Protein AF-A0A2G2M2B2-F1 (afdb_monomer_lite)

Radius of gyration: 21.07 Å; chains: 1; bounding box: 42×23×59 Å

Foldseek 3Di:
DPVVVVVVVVVVVVVVVCVVCCVVDPNVCVVVPPPVVVVDPDPDDDDDDD

Sequence (50 aa):
MKPEALIFKLHIVLGLTIFLIFPFTRLVHMISVPVKYLFRSGYQIVRRRG

pLDDT: mean 77.5, std 10.71, range [51.72, 92.56]

Structure (mmCIF, N/CA/C/O backbone):
data_AF-A0A2G2M2B2-F1
#
_entry.id   AF-A0A2G2M2B2-F1
#
loop_
_atom_site.group_PDB
_atom_site.id
_atom_site.type_symbol
_atom_site.label_atom_id
_atom_site.label_alt_id
_atom_site.label_comp_id
_atom_site.label_asym_id
_atom_site.label_entity_id
_atom_site.label_seq_id
_atom_site.pdbx_PDB_ins_code
_atom_site.Cartn_x
_atom_site.Cartn_y
_atom_site.Cartn_z
_atom_site.occupancy
_atom_site.B_iso_or_equiv
_atom_site.auth_seq_id
_atom_site.auth_comp_id
_atom_site.auth_asym_id
_atom_site.auth_atom_id
_atom_site.pdbx_PDB_model_num
ATOM 1 N N . MET A 1 1 ? -20.984 -2.545 26.492 1.00 51.72 1 MET A N 1
ATOM 2 C CA . MET A 1 1 ? -20.399 -2.061 25.222 1.00 51.72 1 MET A CA 1
ATOM 3 C C . MET A 1 1 ? -19.420 -3.120 24.758 1.00 51.72 1 MET A C 1
ATOM 5 O O . MET A 1 1 ? -18.532 -3.459 25.521 1.00 51.72 1 MET A O 1
ATOM 9 N N . LYS A 1 2 ? -19.665 -3.724 23.598 1.00 58.47 2 LYS A N 1
ATOM 10 C CA . LYS A 1 2 ? -18.915 -4.870 23.075 1.00 58.47 2 LYS A CA 1
ATOM 11 C C . LYS A 1 2 ? -17.488 -4.432 22.692 1.00 58.47 2 LYS A C 1
ATOM 13 O O . LYS A 1 2 ? -17.376 -3.665 21.731 1.00 58.47 2 LYS A O 1
ATOM 18 N N . PRO A 1 3 ? -16.430 -4.807 23.440 1.00 63.16 3 PRO A N 1
ATOM 19 C CA . PRO A 1 3 ? -15.062 -4.335 23.183 1.00 63.16 3 PRO A CA 1
ATOM 20 C C . PRO A 1 3 ? -14.572 -4.702 21.775 1.00 63.16 3 PRO A C 1
ATOM 22 O O . PRO A 1 3 ? -13.763 -3.979 21.194 1.00 63.16 3 PRO A O 1
ATOM 25 N N . GLU A 1 4 ? -15.140 -5.749 21.175 1.00 62.75 4 GLU A N 1
ATOM 26 C CA . GLU A 1 4 ? -14.913 -6.142 19.788 1.00 62.75 4 GLU A CA 1
ATOM 27 C C . GLU A 1 4 ? -15.181 -5.004 18.782 1.00 62.75 4 GLU A C 1
ATOM 29 O O . GLU A 1 4 ? -14.399 -4.813 17.852 1.00 62.75 4 GLU A O 1
ATOM 34 N N . ALA A 1 5 ? -16.209 -4.171 18.987 1.00 72.44 5 ALA A N 1
ATOM 35 C CA . ALA A 1 5 ? -16.558 -3.098 18.048 1.00 72.44 5 ALA A CA 1
ATOM 36 C C . ALA A 1 5 ? -15.516 -1.961 17.995 1.00 72.44 5 ALA A C 1
ATOM 38 O O . ALA A 1 5 ? -15.386 -1.285 16.970 1.00 72.44 5 ALA A O 1
ATOM 39 N N . LEU A 1 6 ? -14.766 -1.746 19.081 1.00 79.19 6 LEU A N 1
ATOM 40 C CA . LEU A 1 6 ? -13.708 -0.731 19.134 1.00 79.19 6 LEU A CA 1
ATOM 41 C C . LEU A 1 6 ? -12.487 -1.149 18.311 1.00 79.19 6 LEU A C 1
ATOM 43 O O . LEU A 1 6 ? -11.903 -0.316 17.620 1.00 79.19 6 LEU A O 1
ATOM 47 N N . ILE A 1 7 ? -12.153 -2.441 18.328 1.00 84.69 7 ILE A N 1
ATOM 48 C CA . ILE A 1 7 ? -11.033 -3.008 17.567 1.00 84.69 7 ILE A CA 1
ATOM 49 C C . ILE A 1 7 ? -11.302 -2.890 16.064 1.00 84.69 7 ILE A C 1
ATOM 51 O O . ILE A 1 7 ? -10.438 -2.426 15.321 1.00 84.69 7 ILE A O 1
ATOM 55 N N . PHE A 1 8 ? -12.517 -3.221 15.615 1.00 84.75 8 PHE A N 1
ATOM 56 C CA . PHE A 1 8 ? -12.898 -3.074 14.207 1.00 84.75 8 PHE A CA 1
ATOM 57 C C . PHE A 1 8 ? -12.867 -1.615 13.740 1.00 84.75 8 PHE A C 1
ATOM 59 O O . PHE A 1 8 ? -12.332 -1.330 12.669 1.00 84.75 8 PHE A O 1
ATOM 66 N N . LYS A 1 9 ? -13.381 -0.675 14.547 1.00 83.31 9 LYS A N 1
ATOM 67 C CA . LYS A 1 9 ? -13.318 0.759 14.219 1.00 83.31 9 LYS A CA 1
ATOM 68 C C . LYS A 1 9 ? -11.878 1.262 14.101 1.00 83.31 9 LYS A C 1
ATOM 70 O O . LYS A 1 9 ? -11.565 1.946 13.130 1.00 83.31 9 LYS A O 1
ATOM 75 N N . LEU A 1 10 ? -11.005 0.901 15.043 1.00 91.44 10 LEU A N 1
ATOM 76 C CA . LEU A 1 10 ? -9.582 1.253 14.985 1.00 91.44 10 LEU A CA 1
ATOM 77 C C . LEU A 1 10 ? -8.890 0.647 13.760 1.00 91.44 10 LEU A C 1
ATOM 79 O O . LEU A 1 10 ? -8.152 1.352 13.078 1.00 91.44 10 LEU A O 1
ATOM 83 N N . HIS A 1 11 ? -9.1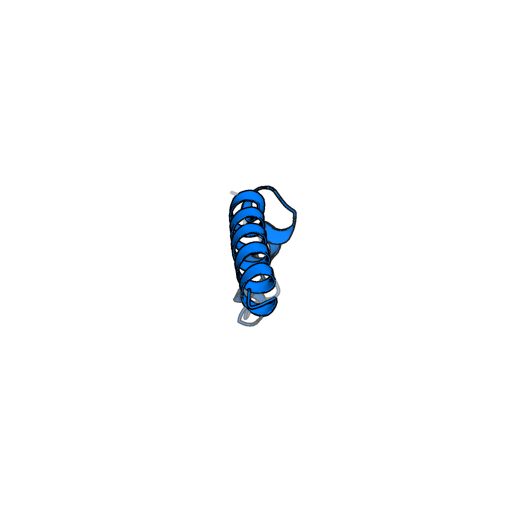56 -0.622 13.442 1.00 89.75 11 HIS A N 1
ATOM 84 C CA . HIS A 1 11 ? -8.543 -1.300 12.299 1.00 89.75 11 HIS A CA 1
ATOM 85 C C . HIS A 1 11 ? -8.954 -0.677 10.960 1.00 89.75 11 HIS A C 1
ATOM 87 O O . HIS A 1 11 ? -8.101 -0.464 10.103 1.00 89.75 11 HIS A O 1
ATOM 93 N N . ILE A 1 12 ? -10.235 -0.333 10.787 1.00 90.88 12 ILE A N 1
ATOM 94 C CA . ILE A 1 12 ? -10.728 0.312 9.560 1.00 90.88 12 ILE A CA 1
ATOM 95 C C . ILE A 1 12 ? -10.094 1.694 9.384 1.00 90.88 12 ILE A C 1
ATOM 97 O O . ILE A 1 12 ? -9.612 2.011 8.300 1.00 90.88 12 ILE A O 1
ATOM 101 N N . VAL A 1 13 ? -10.044 2.507 10.443 1.00 92.56 13 VAL A N 1
ATOM 102 C CA . VAL A 1 13 ? -9.414 3.837 10.386 1.00 92.56 13 VAL A CA 1
ATOM 103 C C . VAL A 1 13 ? -7.926 3.719 10.062 1.00 92.56 13 VAL A C 1
ATOM 105 O O . VAL A 1 13 ? -7.420 4.437 9.198 1.00 92.56 13 VAL A O 1
ATOM 108 N N . LEU A 1 14 ? -7.231 2.784 10.706 1.00 91.62 14 LEU A N 1
ATOM 109 C CA . LEU A 1 14 ? -5.811 2.539 10.481 1.00 91.62 14 LEU A CA 1
ATOM 110 C C . LEU A 1 14 ? -5.558 2.046 9.046 1.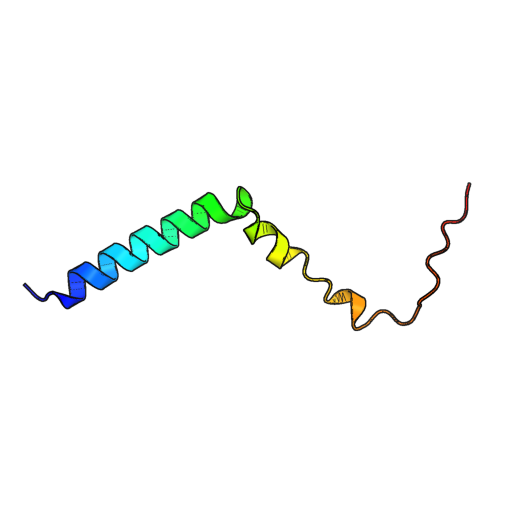00 91.62 14 LEU A C 1
ATOM 112 O O . LEU A 1 14 ? -4.693 2.590 8.363 1.00 91.62 14 LEU A O 1
ATOM 116 N N . GLY A 1 15 ? -6.349 1.094 8.549 1.00 89.56 15 GLY A N 1
ATOM 117 C CA . GLY A 1 15 ? -6.254 0.582 7.179 1.00 89.56 15 GLY A CA 1
ATOM 118 C C . GLY A 1 15 ? -6.503 1.656 6.116 1.00 89.56 15 GLY A C 1
ATOM 119 O O . GLY A 1 15 ? -5.719 1.779 5.175 1.00 89.56 15 GLY A O 1
ATOM 120 N N . LEU A 1 16 ? -7.535 2.489 6.291 1.00 92.56 16 LEU A N 1
ATOM 121 C CA . LEU A 1 16 ? -7.822 3.617 5.393 1.00 92.56 16 LEU A CA 1
ATOM 122 C C . LEU A 1 16 ? -6.703 4.669 5.414 1.00 92.56 16 LEU A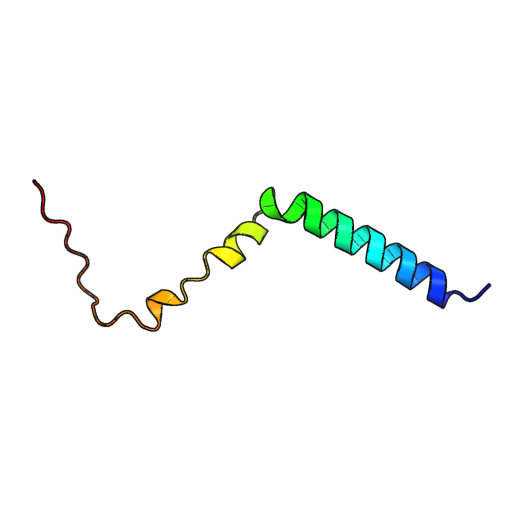 C 1
ATOM 124 O O . LEU A 1 16 ? -6.324 5.190 4.366 1.00 92.56 16 LEU A O 1
ATOM 128 N N . THR A 1 17 ? -6.133 4.942 6.590 1.00 91.75 17 THR A N 1
ATOM 129 C CA . THR A 1 17 ? -5.003 5.875 6.738 1.00 91.75 17 THR A CA 1
ATOM 130 C C . THR A 1 17 ? -3.753 5.347 6.031 1.00 91.75 17 THR A C 1
ATOM 132 O O . THR A 1 17 ? -3.083 6.098 5.322 1.00 91.75 17 THR A O 1
ATOM 135 N N . ILE A 1 18 ? -3.458 4.047 6.154 1.00 89.19 18 ILE A N 1
ATOM 136 C CA . ILE A 1 18 ? -2.350 3.412 5.426 1.00 89.19 18 ILE A CA 1
ATOM 137 C C . ILE A 1 18 ? -2.590 3.478 3.918 1.00 89.19 18 ILE A C 1
ATOM 139 O O . ILE A 1 18 ? -1.659 3.793 3.185 1.00 89.19 18 ILE A O 1
ATOM 143 N N . PHE A 1 19 ? -3.814 3.230 3.445 1.00 87.25 19 PHE A N 1
ATOM 144 C CA . PHE A 1 19 ? -4.137 3.311 2.019 1.00 87.25 19 PHE A CA 1
ATOM 145 C C . PHE A 1 19 ? -3.958 4.729 1.450 1.00 87.25 19 PHE A C 1
ATOM 147 O O . PHE A 1 19 ? -3.441 4.886 0.348 1.00 87.25 19 PHE A O 1
ATOM 154 N N . LEU A 1 20 ? -4.304 5.771 2.213 1.00 89.69 20 LEU A N 1
ATOM 155 C CA . LEU A 1 20 ? -4.063 7.165 1.822 1.00 89.69 20 LEU A CA 1
ATOM 156 C C . LEU A 1 20 ? -2.560 7.486 1.710 1.00 89.69 20 LEU A C 1
ATOM 158 O O . LEU A 1 20 ? -2.130 8.194 0.802 1.00 89.69 20 LEU A O 1
ATOM 162 N N . ILE A 1 21 ? -1.759 6.960 2.640 1.00 89.94 21 ILE A N 1
ATOM 163 C CA . ILE A 1 21 ? -0.304 7.176 2.723 1.00 89.94 21 ILE A CA 1
ATOM 164 C C . ILE A 1 21 ? 0.472 6.235 1.776 1.00 89.94 21 ILE A C 1
ATOM 166 O O . ILE A 1 21 ? 1.635 6.479 1.448 1.00 89.94 21 ILE A O 1
ATOM 170 N N . PHE A 1 22 ? -0.177 5.180 1.282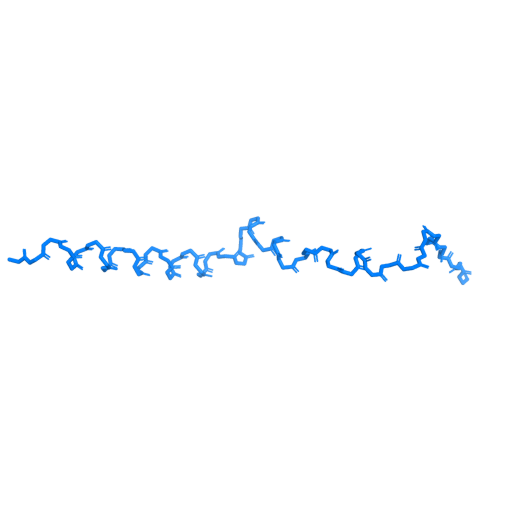 1.00 86.38 22 PHE A N 1
ATOM 171 C CA . PHE A 1 22 ? 0.393 4.140 0.431 1.00 86.38 22 PHE A CA 1
ATOM 172 C C . PHE A 1 22 ? 1.228 4.661 -0.759 1.00 86.38 22 PHE A C 1
ATOM 174 O O . PHE A 1 22 ? 2.364 4.198 -0.891 1.00 86.38 22 PHE A O 1
ATOM 181 N N . PRO A 1 23 ? 0.781 5.640 -1.583 1.00 83.75 23 PRO A N 1
ATOM 182 C CA . PRO A 1 23 ? 1.578 6.120 -2.717 1.00 83.75 23 PRO A CA 1
ATOM 183 C C . PRO A 1 23 ? 2.793 6.967 -2.304 1.00 83.75 23 PRO A C 1
ATOM 185 O O . PRO A 1 23 ? 3.713 7.138 -3.101 1.00 83.75 23 PRO A O 1
ATOM 188 N N . PHE A 1 24 ? 2.825 7.480 -1.071 1.00 84.62 24 PHE A N 1
ATOM 189 C CA . PHE A 1 24 ? 3.905 8.331 -0.555 1.00 84.62 24 PHE A CA 1
ATOM 190 C C . PHE A 1 24 ? 4.975 7.547 0.215 1.00 84.62 24 PHE A C 1
ATOM 192 O O . PHE A 1 24 ? 5.975 8.115 0.652 1.00 84.62 24 PHE A O 1
ATOM 199 N N . THR A 1 25 ? 4.786 6.237 0.389 1.00 85.62 25 THR A N 1
ATOM 200 C CA . THR A 1 25 ? 5.748 5.363 1.069 1.00 85.62 25 THR A CA 1
ATOM 201 C C . THR A 1 25 ? 6.406 4.398 0.095 1.00 85.62 25 THR A C 1
ATOM 203 O O . THR A 1 25 ? 5.939 4.162 -1.018 1.00 85.62 25 THR A O 1
ATOM 206 N N . ARG A 1 26 ? 7.487 3.758 0.550 1.00 83.31 26 ARG A N 1
ATOM 207 C CA . ARG A 1 26 ? 8.201 2.696 -0.181 1.00 83.31 26 ARG A CA 1
ATOM 208 C C . ARG A 1 26 ? 7.300 1.502 -0.561 1.00 83.31 26 ARG A C 1
ATOM 210 O O . ARG A 1 26 ? 7.708 0.686 -1.380 1.00 83.31 26 ARG A O 1
ATOM 217 N N . LEU A 1 27 ? 6.082 1.413 -0.015 1.00 82.38 27 LEU A N 1
ATOM 218 C CA . LEU A 1 27 ? 5.082 0.391 -0.345 1.00 82.38 27 LEU A CA 1
ATOM 219 C C . LEU A 1 27 ? 4.576 0.481 -1.791 1.00 82.38 27 LEU A C 1
ATOM 221 O O . LEU A 1 27 ? 4.225 -0.550 -2.365 1.00 82.38 27 LEU A O 1
ATOM 225 N N . VAL A 1 28 ? 4.637 1.662 -2.421 1.00 84.25 28 VAL A N 1
ATOM 226 C CA . VAL A 1 28 ? 4.314 1.836 -3.851 1.00 84.25 28 VAL A CA 1
ATOM 227 C C . VAL A 1 28 ? 5.131 0.899 -4.753 1.00 84.25 28 VAL A C 1
ATOM 229 O O . VAL A 1 28 ? 4.685 0.498 -5.826 1.00 84.25 28 VAL A O 1
ATOM 232 N N . HIS A 1 29 ? 6.316 0.483 -4.293 1.00 80.06 29 HIS A N 1
ATOM 233 C CA . HIS A 1 29 ? 7.213 -0.396 -5.035 1.00 80.06 29 HIS A CA 1
ATOM 234 C C . HIS A 1 29 ? 6.639 -1.801 -5.277 1.00 80.06 29 HIS A C 1
ATOM 236 O O . HIS A 1 29 ? 7.063 -2.474 -6.215 1.00 80.06 29 HIS A O 1
ATOM 242 N N . MET A 1 30 ? 5.639 -2.230 -4.500 1.00 79.25 30 MET A N 1
ATOM 243 C CA . MET A 1 30 ? 4.928 -3.491 -4.733 1.00 79.25 30 MET A CA 1
ATOM 244 C C . MET A 1 30 ? 4.170 -3.500 -6.074 1.00 79.25 30 MET A C 1
ATOM 246 O O . MET A 1 30 ? 3.969 -4.558 -6.660 1.00 79.25 30 MET A O 1
ATOM 250 N N . ILE A 1 31 ? 3.776 -2.341 -6.610 1.00 77.44 31 ILE A N 1
ATOM 251 C CA . ILE A 1 31 ? 3.106 -2.276 -7.921 1.00 77.44 31 ILE A CA 1
ATOM 252 C C . ILE A 1 31 ? 4.100 -2.554 -9.058 1.00 77.44 31 ILE A C 1
ATOM 254 O O . ILE A 1 31 ? 3.746 -3.150 -10.072 1.00 77.44 31 ILE A O 1
ATOM 258 N N . SER A 1 32 ? 5.368 -2.190 -8.869 1.00 72.31 32 SER A N 1
ATOM 259 C CA . SER A 1 32 ? 6.446 -2.431 -9.834 1.00 72.31 32 SER A CA 1
ATOM 260 C C . SER A 1 32 ? 7.018 -3.847 -9.751 1.00 72.31 32 SER A C 1
ATOM 262 O O . SER A 1 32 ? 8.121 -4.076 -10.256 1.00 72.31 32 SER A O 1
ATOM 264 N N . VAL A 1 33 ? 6.307 -4.799 -9.123 1.00 74.69 33 VAL A N 1
ATOM 265 C CA . VAL A 1 33 ? 6.745 -6.197 -9.083 1.00 74.69 33 VAL A CA 1
ATOM 266 C C . VAL A 1 33 ? 7.000 -6.649 -10.520 1.00 74.69 33 VAL A C 1
ATOM 268 O O . VAL A 1 33 ? 6.118 -6.533 -11.377 1.00 74.69 33 VAL A O 1
ATOM 271 N N . PRO A 1 34 ? 8.212 -7.145 -10.818 1.00 69.12 34 PRO A N 1
ATOM 272 C CA . PRO A 1 34 ? 8.613 -7.493 -12.167 1.00 69.12 34 PRO A CA 1
ATOM 273 C C . PRO A 1 34 ? 7.962 -8.813 -12.609 1.00 69.12 34 PRO A C 1
ATOM 275 O O . PRO A 1 34 ? 8.645 -9.768 -12.957 1.00 69.12 34 PRO A O 1
ATOM 278 N N . VAL A 1 35 ? 6.629 -8.881 -12.663 1.00 71.44 35 VAL A N 1
ATOM 279 C CA . VAL A 1 35 ? 5.880 -10.048 -13.169 1.00 71.44 35 VAL A CA 1
ATOM 280 C C . VAL A 1 35 ? 6.300 -10.357 -14.608 1.00 71.44 35 VAL A C 1
ATOM 282 O O . VAL A 1 35 ? 6.444 -11.507 -15.013 1.00 71.44 35 VAL A O 1
ATOM 285 N N . LYS A 1 36 ? 6.614 -9.305 -15.369 1.00 66.38 36 LYS A N 1
ATOM 286 C CA . LYS A 1 36 ? 7.111 -9.404 -16.741 1.00 66.38 36 LYS A CA 1
ATOM 287 C C . LYS A 1 36 ? 8.521 -10.003 -16.851 1.00 66.38 36 LYS A C 1
ATOM 289 O O . LYS A 1 36 ? 8.902 -10.371 -17.955 1.00 66.38 36 LYS A O 1
ATOM 294 N N . TYR A 1 37 ? 9.295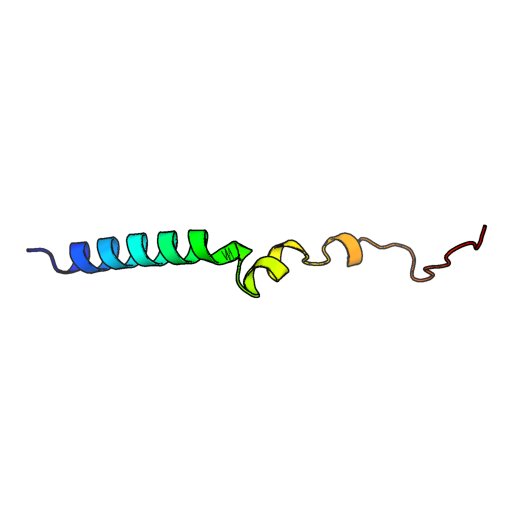 -10.115 -15.763 1.00 64.38 37 TYR A N 1
ATOM 295 C CA . TYR A 1 37 ? 10.573 -10.841 -15.790 1.00 64.38 37 TYR A CA 1
ATOM 296 C C . TYR A 1 37 ? 10.375 -12.354 -15.909 1.00 64.38 37 TYR A C 1
ATOM 298 O O . TYR A 1 37 ? 11.166 -12.990 -16.595 1.00 64.38 37 TYR A O 1
ATOM 306 N N . LEU A 1 38 ? 9.320 -12.922 -15.311 1.00 68.19 38 LEU A N 1
ATOM 307 C CA . LEU A 1 38 ? 9.077 -14.371 -15.364 1.00 68.19 38 LEU A CA 1
ATOM 308 C C . LEU A 1 38 ? 8.759 -14.855 -16.784 1.00 68.19 38 LEU A C 1
ATOM 310 O O . LEU A 1 38 ? 9.191 -15.928 -17.185 1.00 68.19 38 LEU A O 1
ATOM 314 N N . PHE A 1 39 ? 8.065 -14.034 -17.571 1.00 67.69 39 PHE A N 1
ATOM 315 C CA . PHE A 1 39 ? 7.740 -14.328 -18.971 1.00 67.69 39 PHE A CA 1
ATOM 316 C C . PHE A 1 39 ? 8.753 -13.736 -19.964 1.00 67.69 39 PHE A C 1
ATOM 318 O O . PHE A 1 39 ? 8.482 -13.659 -21.164 1.00 67.69 39 PHE A O 1
ATOM 325 N N . ARG A 1 40 ? 9.915 -13.258 -19.495 1.00 64.25 40 ARG A N 1
ATOM 326 C CA . ARG A 1 40 ? 10.902 -12.609 -20.364 1.00 64.25 40 ARG A CA 1
ATOM 327 C C . ARG A 1 40 ? 11.746 -13.652 -21.098 1.00 64.25 40 ARG A C 1
ATOM 329 O O . ARG A 1 40 ? 12.761 -14.105 -20.587 1.00 64.25 40 ARG A O 1
ATOM 336 N N . SER A 1 41 ? 11.373 -13.977 -22.336 1.00 60.16 41 SER A N 1
ATOM 337 C CA . SER A 1 41 ? 12.089 -14.936 -23.200 1.00 60.16 41 SER A CA 1
ATOM 338 C C . SER A 1 41 ? 13.351 -14.370 -23.888 1.00 60.16 41 SER A C 1
ATOM 340 O O . SER A 1 41 ? 13.645 -14.704 -25.035 1.00 60.16 41 SER A O 1
ATOM 342 N N . GLY A 1 42 ? 14.099 -13.479 -23.234 1.00 62.66 42 GLY A N 1
ATOM 343 C CA . GLY A 1 42 ? 15.269 -12.840 -23.839 1.00 62.66 42 GLY A CA 1
ATOM 344 C C . GLY A 1 42 ? 16.144 -12.139 -22.808 1.00 62.66 42 GLY A C 1
ATOM 345 O O . GLY A 1 42 ? 15.730 -11.146 -22.212 1.00 62.66 42 GLY A O 1
ATOM 346 N N . TYR A 1 43 ? 17.356 -12.659 -22.611 1.00 63.75 43 TYR A N 1
ATOM 347 C CA . TYR A 1 43 ? 18.342 -12.135 -21.658 1.00 63.75 43 TYR A CA 1
ATOM 348 C C . TYR A 1 43 ? 19.132 -10.932 -22.206 1.00 63.75 43 TYR A C 1
ATOM 350 O O . TYR A 1 43 ? 19.670 -10.138 -21.439 1.00 63.75 43 TYR A O 1
ATOM 358 N N . GLN A 1 44 ? 19.171 -10.758 -23.531 1.00 73.00 44 GLN A N 1
ATOM 359 C CA . GLN A 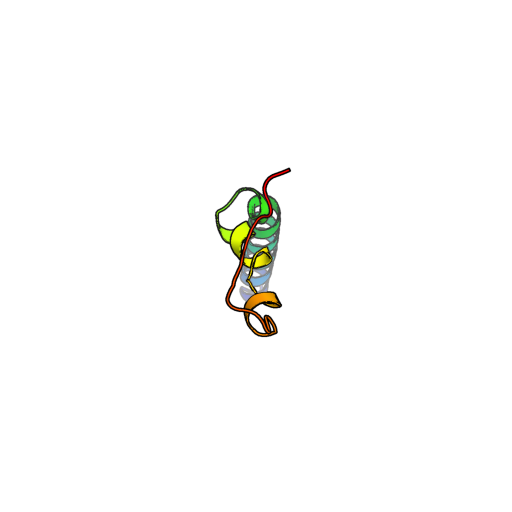1 44 ? 19.982 -9.738 -24.193 1.00 73.00 44 GLN A CA 1
ATOM 360 C C . GLN A 1 44 ? 19.187 -8.433 -24.382 1.00 73.00 44 GLN A C 1
ATOM 362 O O . GLN A 1 44 ? 18.431 -8.277 -25.341 1.00 73.00 44 GLN A O 1
ATOM 367 N N . ILE A 1 45 ? 19.376 -7.464 -23.483 1.00 71.88 45 ILE A N 1
ATOM 368 C CA . ILE A 1 45 ? 18.831 -6.107 -23.639 1.00 71.88 45 ILE A CA 1
ATOM 369 C C . ILE A 1 45 ? 19.870 -5.259 -24.380 1.00 71.88 45 ILE A C 1
ATOM 371 O O . ILE A 1 45 ? 20.735 -4.642 -23.764 1.00 71.88 45 ILE A O 1
ATOM 375 N N . VAL A 1 46 ? 19.795 -5.221 -25.711 1.00 79.31 46 VAL A N 1
ATOM 376 C CA . VAL A 1 46 ? 20.607 -4.299 -26.522 1.00 79.31 46 VAL A CA 1
ATOM 377 C C . VAL A 1 46 ? 19.785 -3.072 -26.899 1.00 79.31 46 VAL A C 1
ATOM 379 O O . VAL A 1 46 ? 18.708 -3.174 -27.482 1.00 79.31 46 VAL A O 1
ATOM 382 N N . ARG A 1 47 ? 20.295 -1.884 -26.568 1.00 77.25 47 ARG A N 1
ATOM 383 C CA . ARG A 1 47 ? 19.774 -0.622 -27.102 1.00 77.25 47 ARG A CA 1
ATOM 384 C C . ARG A 1 47 ? 20.529 -0.341 -28.395 1.00 77.25 47 ARG A C 1
ATOM 386 O O . ARG A 1 47 ? 21.738 -0.128 -28.352 1.00 77.25 47 ARG A O 1
ATOM 393 N N . ARG A 1 48 ? 19.845 -0.353 -29.544 1.00 73.06 48 ARG A N 1
ATOM 394 C CA . ARG A 1 48 ? 20.430 0.209 -30.769 1.00 73.06 48 ARG A CA 1
ATOM 395 C C . ARG A 1 48 ? 20.568 1.716 -30.566 1.00 73.06 48 ARG A C 1
ATOM 397 O O . ARG A 1 48 ? 19.601 2.374 -30.189 1.00 73.06 48 ARG A O 1
ATOM 404 N N . ARG A 1 49 ? 21.782 2.230 -30.752 1.00 75.50 49 ARG A N 1
ATOM 405 C CA . ARG A 1 49 ? 22.044 3.667 -30.819 1.00 75.50 49 ARG A CA 1
ATOM 406 C C . ARG A 1 49 ? 21.533 4.131 -32.186 1.00 75.50 49 ARG A C 1
ATOM 408 O O . ARG A 1 49 ? 21.888 3.506 -33.183 1.00 75.50 49 ARG A O 1
ATOM 415 N N . GLY A 1 50 ? 20.630 5.111 -32.194 1.00 66.31 50 GLY A N 1
ATOM 416 C CA . GLY A 1 50 ? 20.370 5.909 -33.393 1.00 66.31 50 GLY A CA 1
ATOM 417 C C . GLY A 1 50 ? 21.594 6.744 -33.723 1.00 66.31 50 GLY A C 1
ATOM 418 O O . GLY A 1 50 ? 22.309 7.104 -32.755 1.00 66.31 50 GLY A O 1
#

Secondary structure (DSSP, 8-state):
--HHHHHHHHHHHHHHHHHHHGGGSGGGGGTT--HHHHT-----------